Protein AF-X1RDQ8-F1 (afdb_monomer_lite)

Foldseek 3Di:
DVLVVLVVCVLVVQVVVQVPDPDPPDGRDSPDPDSDSDDPVVVQVVQQVVCVVVVQQDADPPPRHGPDTPCVLVVQQLVQLVVQDPSLLSCVVVVNDDPPCPVVPPQDPVNSVVSCVRRVVSSDPPDPPPCCVVVVVVVVVVVVVVVVVVVVVVVVVVVVVVVVVVVVVVVVVVVD

Secondary structure (DSSP, 8-state):
-HHHHHHHHHHHHHHHHHHT--BTTB---TT--SSS-S-HHHHHHHHHHHHHHTT---B-TTT--BSS-HHHHHHHHHHHHTTTS-HHHHHHHTT---TT-TTT----HHHHHHHHHHHGGGT-SS---S-HHHHHHHHHHHHHHHHHHHHHHHHHHHHHHHHHHHHHHHHHHHT-

InterPro domains:
  IPR011010 DNA breaking-rejoining enzyme, catalytic core [SSF56349] (29-115)
  IPR013762 Integrase-like, catalytic domain superfamily [G3DSA:1.10.443.10] (1-117)

Radius of gyration: 31.06 Å; chains: 1; bounding box: 74×56×89 Å

pLDDT: mean 84.54, std 12.12, range [46.72, 94.81]

Structure (mmCIF, N/CA/C/O backbone):
data_AF-X1RDQ8-F1
#
_entry.id   AF-X1RDQ8-F1
#
loop_
_atom_site.group_PDB
_atom_site.id
_atom_site.type_symbol
_atom_site.label_atom_id
_atom_site.label_alt_id
_atom_site.label_comp_id
_atom_site.label_asym_id
_atom_site.label_entity_id
_atom_site.label_seq_id
_atom_site.pdbx_PDB_ins_code
_atom_site.Cartn_x
_atom_site.Cartn_y
_atom_site.Cartn_z
_atom_site.occupancy
_atom_site.B_iso_or_equiv
_atom_site.auth_seq_id
_atom_site.auth_comp_id
_atom_site.auth_asym_id
_atom_site.auth_atom_id
_atom_site.pdbx_PDB_model_num
ATOM 1 N N . THR A 1 1 ? -12.293 -0.949 -7.978 1.00 72.19 1 THR A N 1
ATOM 2 C CA . THR A 1 1 ? -11.020 -0.949 -7.207 1.00 72.19 1 THR A CA 1
ATOM 3 C C . THR A 1 1 ? -9.985 -0.030 -7.861 1.00 72.19 1 THR A C 1
ATOM 5 O O . THR A 1 1 ? -10.122 0.277 -9.039 1.00 72.19 1 THR A O 1
ATOM 8 N N . TYR A 1 2 ? -8.932 0.423 -7.159 1.00 81.50 2 TYR A N 1
ATOM 9 C CA . TYR A 1 2 ? -7.893 1.296 -7.756 1.00 81.50 2 TYR A CA 1
ATOM 10 C C . TYR A 1 2 ? -7.183 0.674 -8.975 1.00 81.50 2 TYR A C 1
ATOM 12 O O . TYR A 1 2 ? -6.751 1.392 -9.878 1.00 81.50 2 TYR A O 1
ATOM 20 N N . LEU A 1 3 ? -7.090 -0.660 -9.027 1.00 87.75 3 LEU A N 1
ATOM 21 C CA . LEU A 1 3 ? -6.543 -1.380 -10.176 1.00 87.75 3 LEU A CA 1
ATOM 22 C C . LEU A 1 3 ? -7.418 -1.207 -11.425 1.00 87.75 3 LEU A C 1
ATOM 24 O O . LEU A 1 3 ? -6.893 -0.963 -12.506 1.00 87.75 3 LEU A O 1
ATOM 28 N N . GLU A 1 4 ? -8.740 -1.285 -11.288 1.00 91.44 4 GLU A N 1
ATOM 29 C CA . GLU A 1 4 ? -9.667 -1.069 -12.406 1.00 91.44 4 GLU A CA 1
ATOM 30 C C . GLU A 1 4 ? -9.547 0.350 -12.966 1.00 91.44 4 GLU A C 1
ATOM 32 O O . GLU A 1 4 ? -9.490 0.525 -14.183 1.00 91.44 4 GLU A O 1
ATOM 37 N N . GLU A 1 5 ? -9.435 1.361 -12.099 1.00 90.88 5 GLU A N 1
ATOM 38 C CA . GLU A 1 5 ? -9.224 2.748 -12.532 1.00 90.88 5 GLU A CA 1
ATOM 39 C C . GLU A 1 5 ? -7.906 2.913 -13.297 1.00 90.88 5 GLU A C 1
ATOM 41 O O . GLU A 1 5 ? -7.866 3.551 -14.351 1.00 90.88 5 GLU A O 1
ATOM 46 N N . TRP A 1 6 ? -6.833 2.269 -12.829 1.00 93.19 6 TRP A N 1
ATOM 47 C CA . TRP A 1 6 ? -5.572 2.218 -13.564 1.00 93.19 6 TRP A CA 1
ATOM 48 C C . TRP A 1 6 ? -5.735 1.566 -14.943 1.00 93.19 6 TRP A C 1
ATOM 50 O O . TRP A 1 6 ? -5.248 2.101 -15.941 1.00 93.19 6 TRP A O 1
ATOM 60 N N . LEU A 1 7 ? -6.444 0.437 -15.032 1.00 93.88 7 LEU A N 1
ATOM 61 C CA . LEU A 1 7 ? -6.644 -0.276 -16.295 1.00 93.88 7 LEU A CA 1
ATOM 62 C C . LEU A 1 7 ? -7.397 0.568 -17.337 1.00 93.88 7 LEU A C 1
ATOM 64 O O . LEU A 1 7 ? -7.091 0.450 -18.527 1.00 93.88 7 LEU A O 1
ATOM 68 N N . LYS A 1 8 ? -8.295 1.473 -16.916 1.00 94.81 8 LYS A N 1
ATOM 69 C CA . LYS A 1 8 ? -8.966 2.433 -17.816 1.00 94.81 8 LYS A CA 1
ATOM 70 C C . LYS A 1 8 ? -7.975 3.391 -18.484 1.00 94.81 8 LYS A C 1
ATOM 72 O O . LYS A 1 8 ? -8.077 3.642 -19.684 1.00 94.81 8 LYS A O 1
ATOM 77 N N . VAL A 1 9 ? -6.993 3.900 -17.737 1.00 94.31 9 VAL A N 1
ATOM 78 C CA . VAL A 1 9 ? -6.013 4.890 -18.234 1.00 94.31 9 VAL A CA 1
ATOM 79 C C . VAL A 1 9 ? -4.727 4.266 -18.789 1.00 94.31 9 VAL A C 1
ATOM 81 O O . VAL A 1 9 ? -3.962 4.933 -19.490 1.00 94.31 9 VAL A O 1
ATOM 84 N N . ARG A 1 10 ? -4.487 2.973 -18.535 1.00 93.94 10 ARG A N 1
ATOM 85 C CA . ARG A 1 10 ? -3.263 2.247 -18.914 1.00 93.94 10 ARG A CA 1
ATOM 86 C C . ARG A 1 10 ? -2.939 2.334 -20.408 1.00 93.94 10 ARG A C 1
ATOM 88 O O . ARG A 1 10 ? -1.774 2.494 -20.773 1.00 93.94 10 ARG A O 1
ATOM 95 N N . LYS A 1 11 ? -3.948 2.231 -21.282 1.00 92.06 11 LYS A N 1
ATOM 96 C CA . LYS A 1 11 ? -3.754 2.319 -22.743 1.00 92.06 11 LYS A CA 1
ATOM 97 C C . LYS A 1 11 ? -3.217 3.690 -23.157 1.00 92.06 11 LYS A C 1
ATOM 99 O O . LYS A 1 11 ? -2.276 3.772 -23.945 1.00 92.06 11 LYS A O 1
ATOM 104 N N . GLU A 1 12 ? -3.769 4.759 -22.586 1.00 92.75 12 GLU A N 1
ATOM 105 C CA . GLU A 1 12 ? -3.313 6.121 -22.868 1.00 92.75 12 GLU A CA 1
ATOM 106 C C . GLU A 1 12 ? -1.914 6.370 -22.297 1.00 92.75 12 GLU A C 1
ATOM 108 O O . GLU A 1 12 ? -1.060 6.935 -22.982 1.00 92.75 12 GLU A O 1
ATOM 113 N N . TYR A 1 13 ? -1.635 5.864 -21.091 1.00 92.62 13 TYR A N 1
ATOM 114 C CA . TYR A 1 13 ? -0.290 5.889 -20.516 1.00 92.62 13 TYR A CA 1
ATOM 115 C C . TYR A 1 13 ? 0.745 5.271 -21.469 1.00 92.62 13 TYR A C 1
ATOM 117 O O . TYR A 1 13 ? 1.775 5.890 -21.744 1.00 92.62 13 TYR A O 1
ATOM 125 N N . LEU A 1 14 ? 0.462 4.081 -22.016 1.00 92.25 14 LEU A N 1
ATOM 126 C CA . LEU A 1 14 ? 1.332 3.412 -22.986 1.00 92.25 14 LEU A CA 1
ATOM 127 C C . LEU A 1 14 ? 1.510 4.236 -24.260 1.00 92.25 14 LEU A C 1
ATOM 129 O O . LEU A 1 14 ? 2.643 4.432 -24.696 1.00 92.25 14 LEU A O 1
ATOM 133 N N . ARG A 1 15 ? 0.426 4.787 -24.819 1.00 91.50 15 ARG A N 1
ATOM 134 C CA . ARG A 1 15 ? 0.483 5.647 -26.011 1.00 91.50 15 ARG A CA 1
ATOM 135 C C . ARG A 1 15 ? 1.436 6.827 -25.811 1.00 91.50 15 ARG A C 1
ATOM 137 O O . ARG A 1 15 ? 2.270 7.108 -26.672 1.00 91.50 15 ARG A O 1
ATOM 144 N N . VAL A 1 16 ? 1.337 7.505 -24.668 1.00 90.94 16 VAL A N 1
ATOM 145 C CA . VAL A 1 16 ? 2.216 8.629 -24.315 1.00 90.94 16 VAL A CA 1
ATOM 146 C C . VAL A 1 16 ? 3.649 8.155 -24.070 1.00 90.94 16 VAL A C 1
ATOM 148 O O . VAL A 1 16 ? 4.594 8.808 -24.511 1.00 90.94 16 VAL A O 1
ATOM 151 N N . ALA A 1 17 ? 3.832 7.018 -23.397 1.00 89.44 17 ALA A N 1
ATOM 152 C CA . ALA A 1 17 ? 5.150 6.465 -23.108 1.00 89.44 17 ALA A CA 1
ATOM 153 C C . ALA A 1 17 ? 5.914 6.075 -24.383 1.00 89.44 17 ALA A C 1
ATOM 155 O O . ALA A 1 17 ? 7.104 6.372 -24.479 1.00 89.44 17 ALA A O 1
ATOM 156 N N . VAL A 1 18 ? 5.240 5.464 -25.363 1.00 89.88 18 VAL A N 1
ATOM 157 C CA . VAL A 1 18 ? 5.819 5.129 -26.675 1.00 89.88 18 VAL A CA 1
ATOM 158 C C . VAL A 1 18 ? 6.256 6.400 -27.399 1.00 89.88 18 VAL A C 1
ATOM 160 O O . VAL A 1 18 ? 7.416 6.507 -27.777 1.00 89.88 18 VAL A O 1
ATOM 163 N N . LYS A 1 19 ? 5.377 7.409 -27.489 1.00 88.69 19 LYS A N 1
ATOM 164 C CA . LYS A 1 19 ? 5.686 8.695 -28.145 1.00 88.69 19 LYS A CA 1
ATOM 165 C C . LYS A 1 19 ? 6.867 9.447 -27.527 1.00 88.69 19 LYS A C 1
ATOM 167 O O . LYS A 1 19 ? 7.522 10.213 -28.218 1.00 88.69 19 LYS A O 1
ATOM 172 N N . ARG A 1 20 ? 7.100 9.289 -26.222 1.00 86.19 20 ARG A N 1
ATOM 173 C CA . ARG A 1 20 ? 8.204 9.947 -25.499 1.00 86.19 20 ARG A CA 1
ATOM 174 C C . ARG A 1 20 ? 9.521 9.174 -25.565 1.00 86.19 20 ARG A C 1
ATOM 176 O O . ARG A 1 20 ? 10.534 9.675 -25.083 1.00 86.19 20 ARG A O 1
ATOM 183 N N . THR A 1 21 ? 9.505 7.943 -26.070 1.00 82.88 21 THR A N 1
ATOM 184 C CA . THR A 1 21 ? 10.700 7.104 -26.128 1.00 82.88 21 THR A CA 1
ATOM 185 C C . THR A 1 21 ? 11.461 7.417 -27.411 1.00 82.88 21 THR A C 1
ATOM 187 O O . THR A 1 21 ? 11.038 7.016 -28.487 1.00 82.88 21 THR A O 1
ATOM 190 N N . ASN A 1 22 ? 12.591 8.114 -27.280 1.00 77.88 22 ASN A N 1
ATOM 191 C CA . ASN A 1 22 ? 13.426 8.548 -28.408 1.00 77.88 22 ASN A CA 1
ATOM 192 C C . ASN A 1 22 ? 14.775 7.806 -28.463 1.00 77.88 22 ASN A C 1
ATOM 194 O O . ASN A 1 22 ? 15.744 8.322 -29.010 1.00 77.88 22 ASN A O 1
ATOM 198 N N . PHE A 1 23 ? 14.873 6.632 -27.834 1.00 79.19 23 PHE A N 1
ATOM 199 C CA . PHE A 1 23 ? 16.119 5.872 -27.763 1.00 79.19 23 PHE A CA 1
ATOM 200 C C . PHE A 1 23 ? 16.212 4.890 -28.931 1.00 79.19 23 PHE A C 1
ATOM 202 O O . PHE A 1 23 ? 15.353 4.028 -29.089 1.00 79.19 23 PHE A O 1
ATOM 209 N N . GLU A 1 24 ? 17.287 4.991 -29.711 1.00 72.81 24 GLU A N 1
ATOM 210 C CA . GLU A 1 24 ? 17.516 4.200 -30.929 1.00 72.81 24 GLU A CA 1
ATOM 211 C C . GLU A 1 24 ? 17.520 2.680 -30.683 1.00 72.81 24 GLU A C 1
ATOM 213 O O . GLU A 1 24 ? 17.010 1.912 -31.493 1.00 72.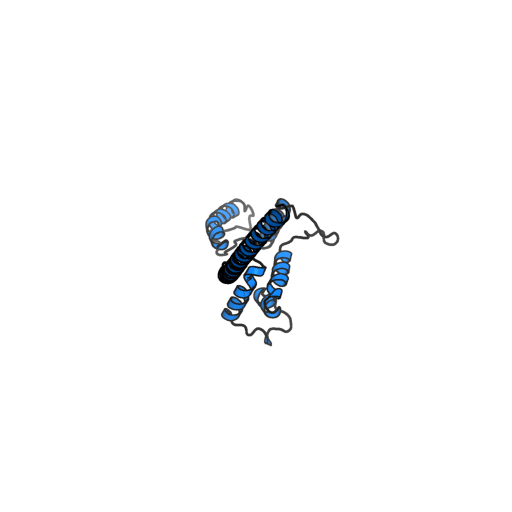81 24 GLU A O 1
ATOM 218 N N . HIS A 1 25 ? 18.021 2.240 -29.525 1.00 76.44 25 HIS A N 1
ATOM 219 C CA . HIS A 1 25 ? 18.125 0.819 -29.159 1.00 76.44 25 HIS A CA 1
ATOM 220 C C . HIS A 1 25 ? 17.097 0.369 -28.114 1.00 76.44 25 HIS A C 1
ATOM 222 O O . HIS A 1 25 ? 17.198 -0.733 -27.576 1.00 76.44 25 HIS A O 1
ATOM 228 N N . TYR A 1 26 ? 16.118 1.215 -27.784 1.00 76.19 26 TYR A N 1
ATOM 229 C CA . TYR A 1 26 ? 15.086 0.880 -26.810 1.00 76.19 26 TYR A CA 1
ATOM 230 C C . TYR A 1 26 ? 13.738 1.440 -27.246 1.00 76.19 26 TYR A C 1
ATOM 232 O O . TYR A 1 26 ? 13.456 2.626 -27.091 1.00 76.19 26 TYR A O 1
ATOM 240 N N . THR A 1 27 ? 12.879 0.560 -27.747 1.00 77.81 27 THR A N 1
ATOM 241 C CA . THR A 1 27 ? 11.522 0.894 -28.169 1.00 77.81 27 THR A CA 1
ATOM 242 C C . THR A 1 27 ? 10.512 0.343 -27.174 1.00 77.81 27 THR A C 1
ATOM 244 O O . THR A 1 27 ? 10.429 -0.856 -26.909 1.00 77.81 27 THR A O 1
ATOM 247 N N . LYS A 1 28 ? 9.704 1.238 -26.602 1.00 84.12 28 LYS A N 1
ATOM 248 C CA . LYS A 1 28 ? 8.498 0.819 -25.885 1.00 84.12 28 LYS A CA 1
ATOM 249 C C . LYS A 1 28 ? 7.439 0.423 -26.906 1.00 84.12 28 LYS A C 1
ATOM 251 O O . LYS A 1 28 ? 7.286 1.090 -27.927 1.00 84.12 28 LYS A O 1
ATOM 256 N N . THR A 1 29 ? 6.678 -0.620 -26.604 1.00 84.88 29 THR A N 1
ATOM 257 C CA . THR A 1 29 ? 5.566 -1.080 -27.438 1.00 84.88 29 THR A CA 1
ATOM 258 C C . THR A 1 29 ? 4.229 -0.706 -26.808 1.00 84.88 29 THR A C 1
ATOM 260 O O . THR A 1 29 ? 4.071 -0.711 -25.585 1.00 84.88 29 THR A O 1
ATOM 263 N N . ALA A 1 30 ? 3.247 -0.373 -27.651 1.00 84.38 30 ALA A N 1
ATOM 264 C CA . ALA A 1 30 ? 1.876 -0.130 -27.201 1.00 84.38 30 ALA A CA 1
ATOM 265 C C . ALA A 1 30 ? 1.178 -1.427 -26.749 1.00 84.38 30 ALA A C 1
ATOM 267 O O . ALA A 1 30 ? 0.244 -1.372 -25.954 1.00 84.38 30 ALA A O 1
ATOM 268 N N . ASP A 1 31 ? 1.671 -2.576 -27.215 1.00 86.50 31 ASP A N 1
ATOM 269 C CA . ASP A 1 31 ? 1.175 -3.918 -26.898 1.00 86.50 31 ASP A CA 1
ATOM 270 C C . ASP A 1 31 ? 1.963 -4.590 -25.757 1.00 86.50 31 ASP A C 1
ATOM 272 O O . ASP A 1 31 ? 2.225 -5.787 -25.737 1.00 86.50 31 ASP A O 1
ATOM 276 N N . ASN A 1 32 ? 2.437 -3.795 -24.799 1.00 88.62 32 ASN A N 1
ATOM 277 C CA . ASN A 1 32 ? 3.121 -4.340 -23.634 1.00 88.62 32 ASN A CA 1
ATOM 278 C C . ASN A 1 32 ? 2.126 -5.179 -22.793 1.00 88.62 32 ASN A C 1
ATOM 280 O O . ASN A 1 32 ? 1.058 -4.652 -22.470 1.00 88.62 32 ASN A O 1
ATOM 284 N N . PRO A 1 33 ? 2.443 -6.425 -22.384 1.00 91.12 33 PRO A N 1
ATOM 285 C CA . PRO A 1 33 ? 1.505 -7.282 -21.647 1.00 91.12 33 PRO A CA 1
ATOM 286 C C . PRO A 1 33 ? 1.462 -7.018 -20.129 1.00 91.12 33 PRO A C 1
ATOM 288 O O . PRO A 1 33 ? 0.562 -7.499 -19.447 1.00 91.12 33 PRO A O 1
ATOM 291 N N . TYR A 1 34 ? 2.403 -6.255 -19.561 1.00 91.50 34 TYR A N 1
ATOM 292 C CA . TYR A 1 34 ? 2.509 -6.071 -18.108 1.00 91.50 34 TYR A CA 1
ATOM 293 C C . TYR A 1 34 ? 1.450 -5.114 -17.554 1.00 91.50 34 TYR A C 1
ATOM 295 O O . TYR A 1 34 ? 1.254 -4.023 -18.088 1.00 91.50 34 TYR A O 1
ATOM 303 N N . ILE A 1 35 ? 0.828 -5.451 -16.418 1.00 92.88 35 ILE A N 1
ATOM 304 C CA . ILE A 1 35 ? -0.173 -4.595 -15.746 1.00 92.88 35 ILE A CA 1
ATOM 305 C C . ILE A 1 35 ? 0.363 -3.170 -15.543 1.00 92.88 35 ILE A C 1
ATOM 307 O O . ILE A 1 35 ? -0.308 -2.199 -15.893 1.00 92.88 35 ILE A O 1
ATOM 311 N N . PHE A 1 36 ? 1.605 -3.055 -15.074 1.00 93.19 36 PHE A N 1
ATOM 312 C CA . PHE A 1 36 ? 2.339 -1.802 -14.935 1.00 93.19 36 PHE A CA 1
ATOM 313 C C . PHE A 1 36 ? 3.499 -1.776 -15.941 1.00 93.19 36 PHE A C 1
ATOM 315 O O . PHE A 1 36 ? 4.541 -2.380 -15.688 1.00 93.19 36 PHE A O 1
ATOM 322 N N . PRO A 1 37 ? 3.354 -1.107 -17.098 1.00 91.94 37 PRO A N 1
ATOM 323 C CA . PRO A 1 37 ? 4.337 -1.154 -18.172 1.00 91.94 37 PRO A CA 1
ATOM 324 C C . PRO A 1 37 ? 5.444 -0.107 -17.963 1.00 91.94 37 PRO A C 1
ATOM 326 O O . PRO A 1 37 ? 5.718 0.739 -18.818 1.00 91.94 37 PRO A O 1
ATOM 329 N N . PHE A 1 38 ? 6.068 -0.138 -16.787 1.00 90.88 38 PHE A N 1
ATOM 330 C CA . PHE A 1 38 ? 7.184 0.723 -16.423 1.00 90.88 38 PHE A CA 1
ATOM 331 C C . PHE A 1 38 ? 8.194 -0.012 -15.546 1.00 90.88 38 PHE A C 1
ATOM 333 O O . PHE A 1 38 ? 7.880 -0.985 -14.868 1.00 90.88 38 PHE A O 1
ATOM 340 N N . THR A 1 39 ? 9.436 0.462 -15.569 1.00 90.00 39 THR A N 1
ATOM 341 C CA . THR A 1 39 ? 10.522 -0.132 -14.786 1.00 90.00 39 THR A CA 1
ATOM 342 C C . THR A 1 39 ? 10.467 0.314 -13.328 1.00 90.00 39 THR A C 1
ATOM 344 O O . THR A 1 39 ? 9.897 1.358 -13.002 1.00 90.00 39 THR A O 1
ATOM 347 N N . TYR A 1 40 ? 11.158 -0.417 -12.453 1.00 90.12 40 TYR A N 1
ATOM 348 C CA . TYR A 1 40 ? 11.336 -0.024 -11.053 1.00 90.12 40 TYR A CA 1
ATOM 349 C C . TYR A 1 40 ? 11.922 1.392 -10.901 1.00 90.12 40 TYR A C 1
ATOM 351 O O . TYR A 1 40 ? 11.447 2.181 -10.090 1.00 90.12 40 TYR A O 1
ATOM 359 N N . ALA A 1 41 ? 12.895 1.761 -11.741 1.00 90.75 41 ALA A N 1
ATOM 360 C CA . ALA A 1 41 ? 13.458 3.113 -11.756 1.00 90.75 41 ALA A CA 1
ATOM 361 C C . ALA A 1 41 ? 12.397 4.184 -12.068 1.00 90.75 41 ALA A C 1
ATOM 363 O O . ALA A 1 41 ? 12.374 5.242 -11.443 1.00 90.75 41 ALA A O 1
ATOM 364 N N . THR A 1 42 ? 11.477 3.895 -12.992 1.00 91.31 42 THR A N 1
ATOM 365 C CA . THR A 1 42 ? 10.363 4.800 -13.308 1.00 91.31 42 THR A CA 1
ATOM 366 C C . THR A 1 42 ? 9.404 4.919 -12.124 1.00 91.31 42 THR A C 1
ATOM 368 O O . THR A 1 42 ? 9.021 6.031 -11.766 1.00 91.31 42 THR A O 1
ATOM 371 N N . ALA A 1 43 ? 9.074 3.800 -11.472 1.00 92.56 43 ALA A N 1
ATOM 372 C CA . ALA A 1 43 ? 8.244 3.790 -10.268 1.00 92.56 43 ALA A CA 1
ATOM 373 C C . ALA A 1 43 ? 8.865 4.627 -9.135 1.00 92.56 43 ALA A C 1
ATOM 375 O O . ALA A 1 43 ? 8.169 5.408 -8.491 1.00 92.56 43 ALA A O 1
ATOM 376 N N . LEU A 1 44 ? 10.186 4.536 -8.938 1.00 90.94 44 LEU A N 1
ATOM 377 C CA . LEU A 1 44 ? 10.921 5.366 -7.979 1.00 90.94 44 LEU A CA 1
ATOM 378 C C . LEU A 1 44 ? 10.835 6.861 -8.304 1.00 90.94 44 LEU A C 1
ATOM 380 O O . LEU A 1 44 ? 10.629 7.671 -7.403 1.00 90.94 44 LEU A O 1
ATOM 384 N N . ILE A 1 45 ? 10.981 7.241 -9.577 1.00 91.44 45 ILE A N 1
ATOM 385 C CA . ILE A 1 45 ? 10.851 8.642 -10.004 1.00 91.44 45 ILE A CA 1
ATOM 386 C C . ILE A 1 45 ? 9.426 9.147 -9.748 1.00 91.44 45 ILE A C 1
ATOM 388 O O . ILE A 1 45 ? 9.257 10.243 -9.211 1.00 91.44 45 ILE A O 1
ATOM 392 N N . MET A 1 46 ? 8.411 8.351 -10.100 1.00 92.31 46 MET A N 1
ATOM 393 C CA . MET A 1 46 ? 7.004 8.675 -9.846 1.00 92.31 46 MET A CA 1
ATOM 394 C C . MET A 1 46 ? 6.738 8.856 -8.349 1.00 92.31 46 MET A C 1
ATOM 396 O O . MET A 1 46 ? 6.132 9.850 -7.955 1.00 92.31 46 MET A O 1
ATOM 400 N N . TRP A 1 47 ? 7.256 7.951 -7.516 1.00 92.06 47 TRP A N 1
ATOM 401 C CA . TRP A 1 47 ? 7.138 8.032 -6.064 1.00 92.06 47 TRP A CA 1
ATOM 402 C C . TRP A 1 47 ? 7.799 9.291 -5.496 1.00 92.06 47 TRP A C 1
ATOM 404 O O . TRP A 1 47 ? 7.160 10.046 -4.773 1.00 92.06 47 TRP A O 1
ATOM 414 N N . ASN A 1 48 ? 9.053 9.566 -5.865 1.00 89.88 48 ASN A N 1
ATOM 415 C CA . ASN A 1 48 ? 9.782 10.746 -5.387 1.00 89.88 48 ASN A CA 1
ATOM 416 C C . ASN A 1 48 ? 9.117 12.059 -5.821 1.00 89.88 48 ASN A C 1
ATOM 418 O O . ASN A 1 48 ? 9.195 13.070 -5.123 1.00 89.88 48 ASN A O 1
ATOM 422 N N . ARG A 1 49 ? 8.477 12.067 -6.995 1.00 92.38 49 ARG A N 1
ATOM 423 C CA . ARG A 1 49 ? 7.674 13.203 -7.441 1.00 92.38 49 ARG A CA 1
ATOM 424 C C . ARG A 1 49 ? 6.446 13.385 -6.550 1.00 92.38 49 ARG A C 1
ATOM 426 O O . ARG A 1 49 ? 6.212 14.507 -6.115 1.00 92.38 49 ARG A O 1
ATOM 433 N N . LEU A 1 50 ? 5.717 12.307 -6.266 1.00 91.69 50 LEU A N 1
ATOM 434 C CA . LEU A 1 50 ? 4.538 12.329 -5.401 1.00 91.69 50 LEU A CA 1
ATOM 435 C C . LEU A 1 50 ? 4.888 12.805 -3.989 1.00 91.69 50 LEU A C 1
ATOM 437 O O . LEU A 1 50 ? 4.230 13.700 -3.474 1.00 91.69 50 LEU A O 1
ATOM 441 N N . THR A 1 51 ? 5.949 12.270 -3.379 1.00 90.94 51 THR A N 1
ATOM 442 C CA . THR A 1 51 ? 6.364 12.691 -2.033 1.00 90.94 51 THR A CA 1
ATOM 443 C C . THR A 1 51 ? 6.780 14.153 -2.003 1.00 90.94 51 THR A C 1
ATOM 445 O O . THR A 1 51 ? 6.437 14.857 -1.061 1.00 90.94 51 THR A O 1
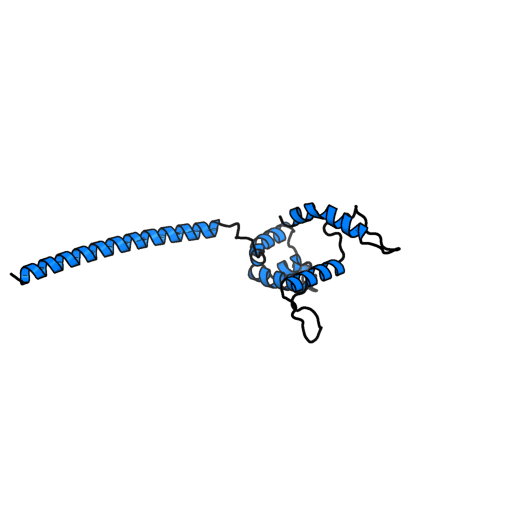ATOM 448 N N . ARG A 1 52 ? 7.451 14.644 -3.052 1.00 90.81 52 ARG A N 1
ATOM 449 C CA . ARG A 1 52 ? 7.787 16.065 -3.183 1.00 90.81 52 ARG A CA 1
ATOM 450 C C . ARG A 1 52 ? 6.550 16.951 -3.309 1.00 90.81 52 ARG A C 1
ATOM 452 O O . ARG A 1 52 ? 6.483 17.966 -2.629 1.00 90.81 52 ARG A O 1
ATOM 459 N N . GLU A 1 53 ? 5.600 16.588 -4.168 1.00 92.94 53 GLU A N 1
ATOM 460 C CA . GLU A 1 53 ? 4.347 17.339 -4.351 1.00 92.94 53 GLU A CA 1
ATOM 461 C C . GLU A 1 53 ? 3.481 17.323 -3.080 1.00 92.94 53 GLU A C 1
ATOM 463 O O . GLU A 1 53 ? 2.824 18.311 -2.775 1.00 92.94 53 GLU A O 1
ATOM 468 N N . ALA A 1 54 ? 3.555 16.249 -2.293 1.00 90.88 54 ALA A N 1
ATOM 469 C CA . ALA A 1 54 ? 2.903 16.128 -0.991 1.00 90.88 54 ALA A CA 1
ATOM 470 C C . ALA A 1 54 ? 3.688 16.770 0.178 1.00 90.88 54 ALA A C 1
ATOM 472 O O . ALA A 1 54 ? 3.259 16.661 1.322 1.00 90.88 54 ALA A O 1
ATOM 473 N N . GLY A 1 55 ? 4.840 17.409 -0.071 1.00 92.56 55 GLY A N 1
ATOM 474 C CA . GLY A 1 55 ? 5.641 18.088 0.961 1.00 92.56 55 GLY A CA 1
ATOM 475 C C . GLY A 1 55 ? 6.579 17.192 1.789 1.00 92.56 55 GLY A C 1
ATOM 476 O O . GLY A 1 55 ? 7.289 17.684 2.661 1.00 92.56 55 GLY A O 1
ATOM 477 N N . PHE A 1 56 ? 6.668 15.892 1.502 1.00 89.94 56 PHE A N 1
ATOM 478 C CA . PHE A 1 56 ? 7.550 14.934 2.184 1.00 89.94 56 PHE A CA 1
ATOM 479 C C . PHE A 1 56 ? 8.958 14.894 1.567 1.00 89.94 56 PHE A C 1
ATOM 481 O O . PHE A 1 56 ? 9.413 13.865 1.060 1.00 89.94 56 PHE A O 1
ATOM 488 N N . THR A 1 57 ? 9.666 16.025 1.593 1.00 89.62 57 THR A N 1
ATOM 489 C CA . THR A 1 57 ? 10.990 16.178 0.958 1.00 89.62 57 THR A CA 1
ATOM 490 C C . THR A 1 57 ? 12.180 15.938 1.883 1.00 89.62 57 THR A C 1
ATOM 492 O O . THR A 1 57 ? 13.322 16.069 1.440 1.00 89.62 57 THR A O 1
ATOM 495 N N . GLU A 1 58 ? 11.944 15.595 3.148 1.00 91.19 58 GLU A N 1
ATOM 496 C CA . GLU A 1 58 ? 13.014 15.330 4.111 1.00 91.19 58 GLU A CA 1
ATOM 497 C C . GLU A 1 58 ? 13.929 14.195 3.648 1.00 91.19 58 GLU A C 1
ATOM 499 O O . GLU A 1 58 ? 13.468 13.158 3.157 1.00 91.19 58 GLU A O 1
ATOM 504 N N . LYS A 1 59 ? 15.236 14.371 3.851 1.00 89.19 59 LYS A N 1
ATOM 505 C CA . LYS A 1 59 ? 16.260 13.384 3.503 1.00 89.19 59 LYS A CA 1
ATOM 506 C C . LYS A 1 59 ? 17.037 12.930 4.732 1.00 89.19 59 LYS A C 1
ATOM 508 O O . LYS A 1 59 ? 17.155 13.662 5.708 1.00 89.19 59 LYS A O 1
ATOM 513 N N . GLU A 1 60 ? 17.545 11.705 4.681 1.00 87.88 60 GLU A N 1
ATOM 514 C CA . GLU A 1 60 ? 18.507 11.189 5.655 1.00 87.88 60 GLU A CA 1
ATOM 515 C C . GLU A 1 60 ? 19.888 11.795 5.370 1.00 87.88 60 GLU A C 1
ATOM 517 O O . GLU A 1 60 ? 20.391 11.683 4.253 1.00 87.88 60 GLU A O 1
ATOM 522 N N . GLU A 1 61 ? 20.519 12.390 6.380 1.00 87.62 61 GLU A N 1
ATOM 523 C CA . GLU A 1 61 ? 21.806 13.093 6.252 1.00 87.62 61 GLU A CA 1
ATOM 524 C C . GLU A 1 61 ? 22.937 12.184 5.754 1.00 87.62 61 GLU A C 1
ATOM 526 O O . GLU A 1 61 ? 23.754 12.587 4.930 1.00 87.62 61 GLU A O 1
ATOM 531 N N . ARG A 1 62 ? 22.950 10.922 6.198 1.00 88.56 62 ARG A N 1
ATOM 532 C CA . ARG A 1 62 ? 24.016 9.965 5.877 1.00 88.56 62 ARG A CA 1
ATOM 533 C C . ARG A 1 62 ? 23.957 9.434 4.445 1.00 88.56 62 ARG A C 1
ATOM 535 O O . ARG A 1 62 ? 24.995 9.195 3.838 1.00 88.56 62 ARG A O 1
ATOM 542 N N . THR A 1 63 ? 22.759 9.182 3.916 1.00 85.00 63 THR A N 1
ATOM 543 C CA . THR A 1 63 ? 22.581 8.529 2.603 1.00 85.00 63 THR A CA 1
ATOM 544 C C . THR A 1 63 ? 22.054 9.477 1.528 1.00 85.00 63 THR A C 1
ATOM 546 O O . THR A 1 63 ? 22.003 9.100 0.356 1.00 85.00 63 THR A O 1
ATOM 549 N N . ASN A 1 64 ? 21.645 10.691 1.915 1.00 84.50 64 ASN A N 1
ATOM 550 C CA . ASN A 1 64 ? 20.988 11.692 1.073 1.00 84.50 64 ASN A CA 1
ATOM 551 C C . ASN A 1 64 ? 19.735 11.157 0.341 1.00 84.50 64 ASN A C 1
ATOM 553 O O . ASN A 1 64 ? 19.344 11.649 -0.723 1.00 84.50 64 ASN A O 1
ATOM 557 N N . ARG A 1 65 ? 19.092 10.121 0.896 1.00 81.62 65 ARG A N 1
ATOM 558 C CA . ARG A 1 65 ? 17.849 9.528 0.380 1.00 81.62 65 ARG A CA 1
ATOM 559 C C . ARG A 1 65 ? 16.645 10.153 1.068 1.00 81.62 65 ARG A C 1
ATOM 561 O O . ARG A 1 65 ? 16.731 10.512 2.238 1.00 81.62 65 ARG A O 1
ATOM 568 N N . TYR A 1 66 ? 15.512 10.242 0.371 1.00 86.62 66 TYR A N 1
ATOM 569 C CA . TYR A 1 66 ? 14.261 10.675 0.996 1.00 86.62 66 TYR A CA 1
ATOM 570 C C . TYR A 1 66 ? 13.888 9.751 2.155 1.00 86.62 66 TYR A C 1
ATOM 572 O O . TYR A 1 66 ? 13.906 8.524 2.011 1.00 86.62 66 TYR A O 1
ATOM 580 N N . LYS A 1 67 ? 13.500 10.343 3.290 1.00 88.81 67 LYS A N 1
ATOM 581 C CA . LYS A 1 67 ? 12.956 9.591 4.423 1.00 88.81 67 LYS A CA 1
ATOM 582 C C . LYS A 1 67 ? 11.735 8.796 3.970 1.00 88.81 67 LYS A C 1
ATOM 584 O O . LYS A 1 67 ? 11.680 7.597 4.215 1.00 88.81 67 LYS A O 1
ATOM 589 N N . MET A 1 68 ? 10.835 9.426 3.210 1.00 88.75 68 MET A N 1
ATOM 590 C CA . MET A 1 68 ? 9.714 8.766 2.541 1.00 88.75 68 MET A CA 1
ATOM 591 C C . MET A 1 68 ? 10.126 8.282 1.141 1.00 88.75 68 MET A C 1
ATOM 593 O O . MET A 1 68 ? 10.211 9.061 0.195 1.00 88.75 68 MET A O 1
ATOM 597 N N . HIS A 1 69 ? 10.376 6.984 0.990 1.00 87.56 69 HIS A N 1
ATOM 598 C CA . HIS A 1 69 ? 10.775 6.338 -0.270 1.00 87.56 69 HIS A CA 1
ATOM 599 C C . HIS A 1 69 ? 10.003 5.029 -0.446 1.00 87.56 69 HIS A C 1
ATOM 601 O O . HIS A 1 69 ? 9.451 4.518 0.513 1.00 87.56 69 HIS A O 1
ATOM 607 N N . ILE A 1 70 ? 9.990 4.424 -1.633 1.00 89.00 70 ILE A N 1
ATOM 608 C CA . ILE A 1 70 ? 9.089 3.288 -1.910 1.00 89.00 70 ILE A CA 1
ATOM 609 C C . ILE A 1 70 ? 9.225 2.099 -0.929 1.00 89.00 70 ILE A C 1
ATOM 611 O O . ILE A 1 70 ? 8.260 1.385 -0.687 1.00 89.00 70 ILE A O 1
ATOM 615 N N . HIS A 1 71 ? 10.397 1.883 -0.312 1.00 89.00 71 HIS A N 1
ATOM 616 C CA . HIS A 1 71 ? 10.564 0.834 0.707 1.00 89.00 71 HIS A CA 1
ATOM 617 C C . HIS A 1 71 ? 9.919 1.176 2.059 1.00 89.00 71 HIS A C 1
ATOM 619 O O . HIS A 1 71 ? 9.670 0.260 2.840 1.00 89.00 71 HIS A O 1
ATOM 625 N N . THR A 1 72 ? 9.620 2.442 2.367 1.00 90.31 72 THR A N 1
ATOM 626 C CA . THR A 1 72 ? 8.860 2.776 3.582 1.00 90.31 72 THR A CA 1
ATOM 627 C C . THR A 1 72 ? 7.447 2.227 3.525 1.00 90.31 72 THR A C 1
ATOM 629 O O . THR A 1 72 ? 6.963 1.797 4.562 1.00 90.31 72 THR A O 1
ATOM 632 N N . LEU A 1 73 ? 6.834 2.125 2.339 1.00 90.12 73 LEU A N 1
ATOM 633 C CA . LEU A 1 73 ? 5.557 1.426 2.166 1.00 90.12 73 LEU A CA 1
ATOM 634 C C . LEU A 1 73 ? 5.657 -0.038 2.588 1.00 90.12 73 LEU A C 1
ATOM 636 O O . LEU A 1 73 ? 4.810 -0.539 3.314 1.00 90.12 73 LEU A O 1
ATOM 640 N N . ARG A 1 74 ? 6.733 -0.716 2.178 1.00 91.31 74 ARG A N 1
ATOM 641 C CA . ARG A 1 74 ? 6.986 -2.112 2.544 1.00 91.31 74 ARG A CA 1
ATOM 642 C C . ARG A 1 74 ? 7.220 -2.266 4.052 1.00 91.31 74 ARG A C 1
ATOM 644 O O . ARG A 1 74 ? 6.718 -3.212 4.649 1.00 91.31 74 ARG A O 1
ATOM 651 N N . LYS A 1 75 ? 7.938 -1.325 4.680 1.00 92.75 75 LYS A N 1
ATOM 652 C CA . LYS A 1 75 ? 8.102 -1.280 6.146 1.00 92.75 75 LYS A CA 1
ATOM 653 C C . LYS A 1 75 ? 6.773 -1.024 6.855 1.00 92.75 75 LYS A C 1
ATOM 655 O O . LYS A 1 75 ? 6.480 -1.707 7.824 1.00 92.75 75 LYS A O 1
ATOM 660 N N . TYR A 1 76 ? 5.976 -0.080 6.358 1.00 93.12 76 TYR A N 1
ATOM 661 C CA . TYR A 1 76 ? 4.651 0.238 6.883 1.00 93.12 76 TYR A CA 1
ATOM 662 C C . TYR A 1 76 ? 3.728 -0.979 6.813 1.00 93.12 76 TYR A C 1
ATOM 664 O O . TYR A 1 76 ? 3.199 -1.378 7.844 1.00 93.12 76 TYR A O 1
ATOM 672 N N . TYR A 1 77 ? 3.635 -1.626 5.647 1.00 94.31 77 TYR A N 1
ATOM 673 C CA . TYR A 1 77 ? 2.894 -2.874 5.458 1.00 94.31 77 TYR A CA 1
ATOM 674 C C . TYR A 1 77 ? 3.298 -3.919 6.498 1.00 94.31 77 TYR A C 1
ATOM 676 O O . TYR A 1 77 ? 2.456 -4.414 7.240 1.00 94.31 77 TYR A O 1
ATOM 684 N N . ARG A 1 78 ? 4.605 -4.189 6.616 1.00 94.06 78 ARG A N 1
ATOM 685 C CA . ARG A 1 78 ? 5.131 -5.158 7.579 1.00 94.06 78 ARG A CA 1
ATOM 686 C C . ARG A 1 78 ? 4.713 -4.826 9.007 1.00 94.06 78 ARG A C 1
ATOM 688 O O . ARG A 1 78 ? 4.196 -5.686 9.709 1.00 94.06 78 ARG A O 1
ATOM 695 N N . THR A 1 79 ? 4.949 -3.587 9.432 1.00 94.44 79 THR A N 1
ATOM 696 C CA . THR A 1 79 ? 4.681 -3.135 10.799 1.00 94.44 79 THR A CA 1
ATOM 697 C C . THR A 1 79 ? 3.195 -3.176 11.133 1.00 94.44 79 THR A C 1
ATOM 699 O O . THR A 1 79 ? 2.849 -3.594 12.229 1.00 94.44 79 THR A O 1
ATOM 702 N N . ARG A 1 80 ? 2.322 -2.745 10.216 1.00 94.75 80 ARG A N 1
ATOM 703 C CA . ARG A 1 80 ? 0.876 -2.663 10.457 1.00 94.75 80 ARG A CA 1
ATOM 704 C C . ARG A 1 80 ? 0.207 -4.030 10.435 1.00 94.75 80 ARG A C 1
ATOM 706 O O . ARG A 1 80 ? -0.480 -4.360 11.390 1.00 94.75 80 ARG A O 1
ATOM 713 N N . MET A 1 81 ? 0.489 -4.848 9.422 1.00 94.56 81 MET A N 1
ATOM 714 C CA . MET A 1 81 ? -0.105 -6.185 9.308 1.00 94.56 81 MET A CA 1
ATOM 715 C C . MET A 1 81 ? 0.317 -7.095 10.472 1.00 94.56 81 MET A C 1
ATOM 717 O O . MET A 1 81 ? -0.481 -7.887 10.959 1.00 94.56 81 MET A O 1
ATOM 721 N N . SER A 1 82 ? 1.551 -6.941 10.974 1.00 93.44 82 SER A N 1
ATOM 722 C CA . SER A 1 82 ? 2.058 -7.740 12.104 1.00 93.44 82 SER A CA 1
ATOM 723 C C . SER A 1 82 ? 1.358 -7.458 13.441 1.00 93.44 82 SER A C 1
ATOM 725 O O . SER A 1 82 ? 1.660 -8.127 14.426 1.00 93.44 82 SER A O 1
ATOM 727 N N . LEU A 1 83 ? 0.478 -6.452 13.513 1.00 92.38 83 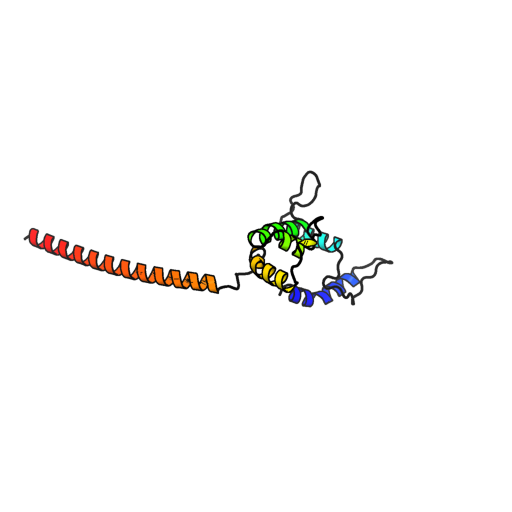LEU A N 1
ATOM 728 C CA . LEU A 1 83 ? -0.336 -6.197 14.704 1.00 92.38 83 LEU A CA 1
ATOM 729 C C . LEU A 1 83 ? -1.444 -7.241 14.879 1.00 92.38 83 LEU A C 1
ATOM 731 O O . LEU A 1 83 ? -1.890 -7.458 16.000 1.00 92.38 83 LEU A O 1
ATOM 735 N N . GLU A 1 84 ? -1.866 -7.884 13.789 1.00 92.69 84 GLU A N 1
ATOM 736 C CA . GLU A 1 84 ? -3.041 -8.763 13.781 1.00 92.69 84 GLU A CA 1
ATOM 737 C C . GLU A 1 84 ? -2.769 -10.147 13.211 1.00 92.69 84 GLU A C 1
ATOM 739 O O . GLU A 1 84 ? -3.448 -11.105 13.579 1.00 92.69 84 GLU A O 1
ATOM 744 N N . ILE A 1 85 ? -1.763 -10.279 12.342 1.00 93.12 85 ILE A N 1
ATOM 745 C CA . ILE A 1 85 ? -1.355 -11.573 11.803 1.00 93.12 85 ILE A CA 1
ATOM 746 C C . ILE A 1 85 ? 0.108 -11.891 12.119 1.00 93.12 85 ILE A C 1
ATOM 748 O O . ILE A 1 85 ? 0.927 -10.980 12.275 1.00 93.12 85 ILE A O 1
ATOM 752 N N . PRO A 1 86 ? 0.466 -13.185 12.206 1.00 91.44 86 PRO A N 1
ATOM 753 C CA . PRO A 1 86 ? 1.826 -13.603 12.516 1.00 91.44 86 PRO A CA 1
ATOM 754 C C . PRO A 1 86 ? 2.873 -13.018 11.558 1.00 91.44 86 PRO A C 1
ATOM 756 O O . PRO A 1 86 ? 2.668 -12.945 10.345 1.00 91.44 86 PRO A O 1
ATOM 759 N N . VAL A 1 87 ? 4.031 -12.626 12.096 1.00 89.94 87 VAL A N 1
ATOM 760 C CA . VAL A 1 87 ? 5.107 -11.990 11.314 1.00 89.94 87 VAL A CA 1
ATOM 761 C C . VAL A 1 87 ? 5.569 -12.890 10.167 1.00 89.94 87 VAL A C 1
ATOM 763 O O . VAL A 1 87 ? 5.807 -12.401 9.072 1.00 89.94 87 VAL A O 1
ATOM 766 N N . ASP A 1 88 ? 5.661 -14.202 10.367 1.00 86.94 88 ASP A N 1
ATOM 767 C CA . ASP A 1 88 ? 6.017 -15.170 9.323 1.00 86.94 88 ASP A CA 1
ATOM 768 C C . ASP A 1 88 ? 5.033 -15.162 8.141 1.00 86.94 88 ASP A C 1
ATOM 770 O O . ASP A 1 88 ? 5.469 -15.255 6.991 1.00 86.94 88 ASP A O 1
ATOM 774 N N . VAL A 1 89 ? 3.736 -14.978 8.407 1.00 89.50 89 VAL A N 1
ATOM 775 C CA . VAL A 1 89 ? 2.698 -14.809 7.377 1.00 89.50 89 VAL A CA 1
ATOM 776 C C . VAL A 1 89 ? 2.908 -13.492 6.637 1.00 89.50 89 VAL A C 1
ATOM 778 O O . VAL A 1 89 ? 2.892 -13.465 5.409 1.00 89.50 89 VAL A O 1
ATOM 781 N N . VAL A 1 90 ? 3.171 -12.400 7.358 1.00 92.06 90 VAL A N 1
ATOM 782 C CA . VAL A 1 90 ? 3.449 -11.085 6.758 1.00 92.06 90 VAL A CA 1
ATOM 783 C C . VAL A 1 90 ? 4.685 -11.139 5.856 1.00 92.06 90 VAL A C 1
ATOM 785 O O . VAL A 1 90 ? 4.653 -10.652 4.728 1.00 92.06 90 VAL A O 1
ATOM 788 N N . GLU A 1 91 ? 5.764 -11.774 6.312 1.00 89.06 91 GLU A N 1
ATOM 789 C CA . GLU A 1 91 ? 6.995 -11.983 5.540 1.00 89.06 91 GLU A CA 1
ATOM 790 C C . GLU A 1 91 ? 6.736 -12.843 4.290 1.00 89.06 91 GLU A C 1
ATOM 792 O O . GLU A 1 91 ? 7.273 -12.548 3.217 1.00 89.06 91 GLU A O 1
ATOM 797 N N . ALA A 1 92 ? 5.878 -13.866 4.399 1.00 87.62 92 ALA A N 1
ATOM 798 C CA . ALA A 1 92 ? 5.453 -14.690 3.269 1.00 87.62 92 ALA A CA 1
ATOM 799 C C . ALA A 1 92 ? 4.628 -13.887 2.248 1.00 87.62 92 ALA A C 1
ATOM 801 O O . ALA A 1 92 ? 4.945 -13.929 1.061 1.00 87.62 92 ALA A O 1
ATOM 802 N N . LEU A 1 93 ? 3.651 -13.087 2.695 1.00 90.00 93 LEU A N 1
ATOM 803 C CA . LEU A 1 93 ? 2.861 -12.183 1.842 1.00 90.00 93 LEU A CA 1
ATOM 804 C C . LEU A 1 93 ? 3.741 -11.148 1.129 1.00 90.00 93 LEU A C 1
ATOM 806 O O . LEU A 1 93 ? 3.478 -10.750 -0.003 1.00 90.00 93 LEU A O 1
ATOM 810 N N . MET A 1 94 ? 4.819 -10.718 1.780 1.00 90.06 94 MET A N 1
ATOM 811 C CA . MET A 1 94 ? 5.799 -9.810 1.194 1.00 90.06 94 MET A CA 1
ATOM 812 C C . MET A 1 94 ? 6.722 -10.503 0.181 1.00 90.06 94 MET A C 1
ATOM 814 O O . MET A 1 94 ? 7.433 -9.807 -0.551 1.00 90.06 94 MET A O 1
ATOM 818 N N . GLY A 1 95 ? 6.752 -11.835 0.137 1.00 85.31 95 GLY A N 1
ATOM 819 C CA . GLY A 1 95 ? 7.697 -12.605 -0.670 1.00 85.31 95 GLY A CA 1
ATOM 820 C C . GLY A 1 95 ? 9.132 -12.537 -0.143 1.00 85.31 95 GLY A C 1
ATOM 821 O O . GLY A 1 95 ? 10.077 -12.686 -0.912 1.00 85.31 95 GLY A O 1
ATOM 822 N N . HIS A 1 96 ? 9.333 -12.253 1.148 1.00 85.25 96 HIS A N 1
ATOM 823 C CA . HIS A 1 96 ? 10.659 -12.367 1.748 1.00 85.25 96 HIS A CA 1
ATOM 824 C C . HIS A 1 96 ? 10.986 -13.841 1.960 1.00 85.25 96 HIS A C 1
ATOM 826 O O . HIS A 1 96 ? 10.283 -14.525 2.694 1.00 85.25 96 HIS A O 1
ATOM 832 N N . GLU A 1 97 ? 12.066 -14.343 1.373 1.00 65.31 97 GLU A N 1
ATOM 833 C CA . GLU A 1 97 ? 12.627 -15.659 1.693 1.00 65.31 97 GLU A CA 1
ATOM 834 C C . GLU A 1 97 ? 13.646 -15.505 2.828 1.00 65.31 97 GLU A C 1
ATOM 836 O O . GLU A 1 97 ? 14.800 -15.144 2.621 1.00 65.31 97 GLU A O 1
ATOM 841 N N . GLY A 1 98 ? 13.202 -15.704 4.069 1.00 58.06 98 GLY A N 1
ATOM 842 C CA . GLY A 1 98 ? 14.103 -15.770 5.216 1.00 58.06 98 GLY A CA 1
ATOM 843 C C . GLY A 1 98 ? 14.776 -17.142 5.283 1.00 58.06 98 GLY A C 1
ATOM 844 O O . GLY A 1 98 ? 14.119 -18.158 5.061 1.00 58.06 98 GLY A O 1
ATOM 845 N N . TYR A 1 99 ? 16.053 -17.164 5.673 1.00 48.44 99 TYR A N 1
ATOM 846 C CA . TYR A 1 99 ? 16.984 -18.311 5.684 1.00 48.44 99 TYR A CA 1
ATOM 847 C C . TYR A 1 99 ? 16.527 -19.584 6.447 1.00 48.44 99 TYR A C 1
ATOM 849 O O . TYR A 1 99 ? 17.235 -20.584 6.424 1.00 48.44 99 TYR A O 1
ATOM 857 N N . LEU A 1 100 ? 15.381 -19.578 7.144 1.00 48.34 100 LEU A N 1
ATOM 858 C CA . LEU A 1 100 ? 14.965 -20.656 8.063 1.00 48.34 100 LEU A CA 1
ATOM 859 C C . LEU A 1 100 ? 13.469 -21.035 8.016 1.00 48.34 100 LEU A C 1
ATOM 861 O O . LEU A 1 100 ? 13.046 -21.907 8.769 1.00 48.34 100 LEU A O 1
ATOM 865 N N . THR A 1 101 ? 12.638 -20.421 7.162 1.00 53.00 101 THR A N 1
ATOM 866 C CA . THR A 1 101 ? 11.163 -20.551 7.277 1.00 53.00 101 THR A CA 1
ATOM 867 C C . THR A 1 101 ? 10.475 -21.399 6.211 1.00 53.00 101 THR A C 1
ATOM 869 O O . THR A 1 101 ? 9.262 -21.562 6.284 1.00 53.00 101 THR A O 1
ATOM 872 N N . ILE A 1 102 ? 11.199 -22.012 5.268 1.00 54.16 102 ILE A N 1
ATOM 873 C CA . ILE A 1 102 ? 10.573 -22.883 4.250 1.00 54.16 102 ILE A CA 1
ATOM 874 C C . ILE A 1 102 ? 9.797 -24.040 4.913 1.00 54.16 102 ILE A C 1
ATOM 876 O O . ILE A 1 102 ? 8.708 -24.386 4.465 1.00 54.16 102 ILE A O 1
ATOM 880 N N . ALA A 1 103 ? 10.294 -24.577 6.036 1.00 51.53 103 ALA A N 1
ATOM 881 C CA . ALA A 1 103 ? 9.634 -25.658 6.775 1.00 51.53 103 ALA A CA 1
ATOM 882 C C . ALA A 1 103 ? 8.320 -25.240 7.475 1.00 51.53 103 ALA A C 1
ATOM 884 O O . ALA A 1 103 ? 7.452 -26.088 7.671 1.00 51.53 103 ALA A O 1
ATOM 885 N N . TYR A 1 104 ? 8.159 -23.952 7.810 1.00 51.78 104 TYR A N 1
ATOM 886 C CA . TYR A 1 104 ? 6.984 -23.406 8.508 1.00 51.78 104 TYR A CA 1
ATOM 887 C C . TYR A 1 104 ? 5.966 -22.738 7.562 1.00 51.78 104 TYR A C 1
ATOM 889 O O . TYR A 1 104 ? 4.820 -22.530 7.942 1.00 51.78 104 TYR A O 1
ATOM 897 N N . ARG A 1 105 ? 6.333 -22.458 6.303 1.00 60.84 105 ARG A N 1
ATOM 898 C CA . ARG A 1 105 ? 5.462 -21.827 5.290 1.00 60.84 105 ARG A CA 1
ATOM 899 C C . ARG A 1 105 ? 4.568 -22.822 4.554 1.00 60.84 105 ARG A C 1
ATOM 901 O O . ARG A 1 105 ? 4.497 -22.817 3.329 1.00 60.84 105 ARG A O 1
ATOM 908 N N . ARG A 1 106 ? 3.863 -23.686 5.277 1.00 70.38 106 ARG A N 1
ATOM 909 C CA . ARG A 1 106 ? 2.832 -24.544 4.667 1.00 70.38 106 ARG A CA 1
ATOM 910 C C . ARG A 1 106 ? 1.463 -23.863 4.645 1.00 70.38 106 ARG A C 1
ATOM 912 O O . ARG A 1 106 ? 0.456 -24.531 4.836 1.00 70.38 106 ARG A O 1
ATOM 919 N N . TYR A 1 107 ? 1.427 -22.548 4.438 1.00 78.94 107 TYR A N 1
ATOM 920 C CA . TYR A 1 107 ? 0.164 -21.855 4.227 1.00 78.94 107 TYR A CA 1
ATOM 921 C C . TYR A 1 107 ? -0.272 -22.061 2.777 1.00 78.94 107 TYR A C 1
ATOM 923 O O . TYR A 1 107 ? 0.498 -21.793 1.851 1.00 78.94 107 TYR A O 1
ATOM 931 N N . SER A 1 108 ? -1.495 -22.546 2.574 1.00 86.88 108 SER A N 1
ATOM 932 C CA . SER A 1 108 ? -2.120 -22.509 1.253 1.00 86.88 108 SER A CA 1
ATOM 933 C C . SER A 1 108 ? -2.381 -21.058 0.834 1.00 86.88 108 SER A C 1
ATOM 935 O O . SER A 1 108 ? -2.399 -20.147 1.665 1.00 86.88 108 SER A O 1
ATOM 937 N N . GLN A 1 109 ? -2.606 -20.829 -0.462 1.00 86.06 109 GLN A N 1
ATOM 938 C CA . GLN A 1 109 ? -3.010 -19.502 -0.938 1.00 86.06 109 GLN A CA 1
ATOM 939 C C . GLN A 1 109 ? -4.297 -19.025 -0.255 1.00 86.06 109 GLN A C 1
ATOM 941 O O . GLN A 1 109 ? -4.370 -17.861 0.123 1.00 86.06 109 GLN A O 1
ATOM 946 N N . ASP A 1 110 ? -5.249 -19.928 -0.012 1.00 91.56 110 ASP A N 1
ATOM 947 C CA . ASP A 1 110 ? -6.508 -19.606 0.667 1.00 91.56 110 ASP A CA 1
ATOM 948 C C . ASP A 1 110 ? -6.279 -19.169 2.119 1.00 91.56 110 ASP A C 1
ATOM 950 O O . ASP A 1 110 ? -6.851 -18.180 2.567 1.00 91.56 110 ASP A O 1
ATOM 954 N N . GLN A 1 111 ? -5.378 -19.841 2.845 1.00 90.44 111 GLN A N 1
ATOM 955 C CA . GLN A 1 111 ? -5.019 -19.448 4.212 1.00 90.44 111 GLN A CA 1
ATOM 956 C C . GLN A 1 111 ? -4.332 -18.080 4.247 1.00 90.44 111 GLN A C 1
ATOM 958 O O . GLN A 1 111 ? -4.603 -17.268 5.130 1.00 90.44 111 GLN A O 1
ATOM 963 N N . LEU A 1 112 ? -3.445 -17.807 3.284 1.00 91.00 112 LEU A N 1
ATOM 964 C CA . LEU A 1 112 ? -2.815 -16.493 3.155 1.00 91.00 112 LEU A CA 1
ATOM 965 C C . LEU A 1 112 ? -3.840 -15.405 2.818 1.00 91.00 112 LEU A C 1
ATOM 967 O O . LEU A 1 112 ? -3.724 -14.300 3.343 1.00 91.00 112 LEU A O 1
ATOM 971 N N . ALA A 1 113 ? -4.830 -15.710 1.975 1.00 91.94 113 ALA A N 1
ATOM 972 C CA . ALA A 1 113 ? -5.907 -14.791 1.626 1.00 91.94 113 ALA A CA 1
ATOM 973 C C . ALA A 1 113 ? -6.783 -14.467 2.845 1.00 91.94 113 ALA A C 1
ATOM 975 O O . ALA A 1 113 ? -6.984 -13.295 3.146 1.00 91.94 113 ALA A O 1
ATOM 976 N N . GLU A 1 114 ? -7.209 -15.478 3.605 1.00 93.50 114 GLU A N 1
ATOM 977 C CA . GLU A 1 114 ? -8.015 -15.288 4.818 1.00 93.50 114 GLU A CA 1
ATOM 978 C C . GLU A 1 114 ? -7.272 -14.448 5.873 1.00 93.50 114 GLU A C 1
ATOM 980 O O . GLU A 1 114 ? -7.838 -13.552 6.500 1.00 93.50 114 GLU A O 1
ATOM 985 N N . LEU A 1 115 ? -5.975 -14.706 6.065 1.00 93.38 115 LEU A N 1
ATOM 986 C CA . LEU A 1 115 ? -5.143 -13.924 6.982 1.00 93.38 115 LEU A CA 1
ATOM 987 C C . LEU A 1 115 ? -4.925 -12.495 6.473 1.00 93.38 115 LEU A C 1
ATOM 989 O O . LEU A 1 115 ? -4.942 -11.550 7.260 1.00 93.38 115 LEU A O 1
ATOM 993 N N . TYR A 1 116 ? -4.746 -12.315 5.165 1.00 93.56 116 TYR A N 1
ATOM 994 C CA . TYR A 1 116 ? -4.649 -10.988 4.569 1.00 93.56 116 TYR A CA 1
ATOM 995 C C . TYR A 1 116 ? -5.932 -10.177 4.789 1.00 93.56 116 TYR A C 1
ATOM 997 O O . TYR A 1 116 ? -5.842 -9.031 5.222 1.00 93.56 116 TYR A O 1
ATOM 1005 N N . GLU A 1 117 ? -7.108 -10.765 4.553 1.00 91.88 117 GLU A N 1
ATOM 1006 C CA . GLU A 1 117 ? -8.406 -10.102 4.742 1.00 91.88 117 GLU A CA 1
ATOM 1007 C C . GLU A 1 117 ? -8.624 -9.637 6.182 1.00 91.88 117 GLU A C 1
ATOM 1009 O O . GLU A 1 117 ? -9.099 -8.523 6.395 1.00 91.88 117 GLU A O 1
ATOM 1014 N N . LYS A 1 118 ? -8.204 -10.434 7.171 1.00 90.62 118 LYS A N 1
ATOM 1015 C CA . LYS A 1 118 ? -8.291 -10.046 8.587 1.00 90.62 118 LYS A CA 1
ATOM 1016 C C . LYS A 1 118 ? -7.534 -8.750 8.870 1.00 90.62 118 LYS A C 1
ATOM 1018 O O . LYS A 1 118 ? -8.078 -7.880 9.533 1.00 90.62 118 LYS A O 1
ATOM 1023 N N . ALA A 1 119 ? -6.335 -8.590 8.307 1.00 91.81 119 ALA A N 1
ATOM 1024 C CA . ALA A 1 119 ? -5.432 -7.489 8.645 1.00 91.81 119 ALA A CA 1
ATOM 1025 C C . ALA A 1 119 ? -5.394 -6.327 7.636 1.00 91.81 119 ALA A C 1
ATOM 1027 O O . ALA A 1 119 ? -4.805 -5.285 7.935 1.00 91.81 119 ALA A O 1
ATOM 1028 N N . VAL A 1 120 ? -5.997 -6.449 6.447 1.00 90.00 120 VAL A N 1
ATOM 1029 C CA . VAL A 1 120 ? -5.909 -5.428 5.377 1.00 90.00 120 VAL A CA 1
ATOM 1030 C C . VAL A 1 120 ? -6.415 -4.052 5.820 1.00 90.00 120 VAL A C 1
ATOM 1032 O O . VAL A 1 120 ? -5.889 -3.019 5.401 1.00 90.00 120 VAL A O 1
ATOM 1035 N N . HIS A 1 121 ? -7.378 -4.016 6.736 1.00 87.38 121 HIS A N 1
ATOM 1036 C CA . HIS A 1 121 ? -7.912 -2.771 7.274 1.00 87.38 121 HIS A CA 1
ATOM 1037 C C . HIS A 1 121 ? -6.856 -1.961 8.056 1.00 87.38 121 HIS A C 1
ATOM 1039 O O . HIS A 1 121 ? -6.945 -0.739 8.136 1.00 87.38 121 HIS A O 1
ATOM 1045 N N . THR A 1 122 ? -5.795 -2.600 8.566 1.00 90.25 122 THR A N 1
ATOM 1046 C CA . THR A 1 122 ? -4.708 -1.919 9.294 1.00 90.25 122 THR A CA 1
ATOM 1047 C C . THR A 1 122 ? -3.827 -1.034 8.405 1.00 90.25 122 THR A C 1
ATOM 1049 O O . THR A 1 122 ? -3.135 -0.146 8.926 1.00 90.25 122 THR A O 1
ATOM 1052 N N . ILE A 1 123 ? -3.828 -1.285 7.088 1.00 89.50 123 ILE A N 1
ATOM 1053 C CA . ILE A 1 123 ? -3.035 -0.578 6.068 1.00 89.50 123 ILE A CA 1
ATOM 1054 C C . ILE A 1 123 ? -3.891 0.280 5.130 1.00 89.50 123 ILE A C 1
ATOM 1056 O O . ILE A 1 123 ? -3.342 1.094 4.382 1.00 89.50 123 ILE A O 1
ATOM 1060 N N . ALA A 1 124 ? -5.210 0.099 5.142 1.00 83.56 124 ALA A N 1
ATOM 1061 C CA . ALA A 1 124 ? -6.122 0.885 4.336 1.00 83.56 124 ALA A CA 1
ATOM 1062 C C . ALA A 1 124 ? -6.285 2.290 4.939 1.00 83.56 124 ALA A C 1
ATOM 1064 O O . ALA A 1 124 ? -6.564 2.457 6.121 1.00 83.56 124 ALA A O 1
ATOM 1065 N N . VAL A 1 125 ? -6.070 3.324 4.121 1.00 71.94 125 VAL A N 1
ATOM 1066 C CA . VAL A 1 125 ? -6.118 4.733 4.566 1.00 71.94 125 VAL A CA 1
ATOM 1067 C C . VAL A 1 125 ? -7.514 5.339 4.391 1.00 71.94 125 VAL A C 1
ATOM 1069 O O . VAL A 1 125 ? -7.885 6.251 5.122 1.00 71.94 125 VAL A O 1
ATOM 1072 N N . PHE A 1 126 ? -8.286 4.831 3.426 1.00 65.38 126 PHE A N 1
ATOM 1073 C CA . PHE A 1 126 ? -9.615 5.341 3.070 1.00 65.38 126 PHE A CA 1
ATOM 1074 C C . PHE A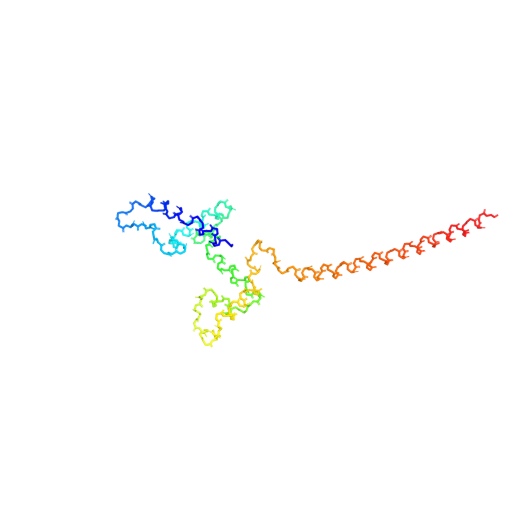 1 126 ? -10.715 4.277 3.113 1.00 65.38 126 PHE A C 1
ATOM 1076 O O . PHE A 1 126 ? -11.862 4.610 2.815 1.00 65.38 126 PHE A O 1
ATOM 1083 N N . ASP A 1 127 ? -10.402 3.030 3.491 1.00 52.31 127 ASP A N 1
ATOM 1084 C CA . ASP A 1 127 ? -11.470 2.088 3.818 1.00 52.31 127 ASP A CA 1
ATOM 1085 C C . ASP A 1 127 ? -12.058 2.512 5.156 1.00 52.31 127 ASP A C 1
ATOM 1087 O O . ASP A 1 127 ? -11.503 2.279 6.228 1.00 52.31 127 ASP A O 1
ATOM 1091 N N . ILE A 1 128 ? -13.222 3.146 5.074 1.00 49.66 128 ILE A N 1
ATOM 1092 C CA . ILE A 1 128 ? -14.232 2.979 6.107 1.00 49.66 128 ILE A CA 1
ATOM 1093 C C . ILE A 1 128 ? -14.436 1.459 6.194 1.00 49.66 128 ILE A C 1
ATOM 1095 O O . ILE A 1 128 ? -14.769 0.864 5.163 1.00 49.66 128 ILE A O 1
ATOM 1099 N N . PRO A 1 129 ? -14.201 0.812 7.350 1.00 46.72 129 PRO A N 1
ATOM 1100 C CA . PRO A 1 129 ? -14.391 -0.623 7.477 1.00 46.72 129 PRO A CA 1
ATOM 1101 C C . PRO A 1 129 ? -15.773 -0.987 6.941 1.00 46.72 129 PRO A C 1
ATOM 1103 O O . PRO A 1 129 ? -16.796 -0.489 7.412 1.00 46.72 129 PRO A O 1
ATOM 1106 N N . THR A 1 130 ? -15.795 -1.818 5.899 1.00 48.69 130 THR A N 1
ATOM 1107 C CA . THR A 1 130 ? -17.044 -2.320 5.314 1.00 48.69 130 THR A CA 1
ATOM 1108 C C . THR A 1 130 ? -17.759 -3.250 6.295 1.00 48.69 130 THR A C 1
ATOM 1110 O O . THR A 1 130 ? -18.954 -3.508 6.140 1.00 48.69 130 THR A O 1
ATOM 1113 N N . ASP A 1 131 ? -17.084 -3.661 7.373 1.00 53.31 131 ASP A N 1
ATOM 1114 C CA . ASP A 1 131 ? -17.732 -4.306 8.500 1.00 53.31 131 ASP A CA 1
ATOM 1115 C C . ASP A 1 131 ? -18.402 -3.279 9.423 1.00 53.31 131 ASP A C 1
ATOM 1117 O O . ASP A 1 131 ? -17.981 -2.960 10.532 1.00 53.31 131 ASP A O 1
ATOM 1121 N N . THR A 1 132 ? -19.499 -2.720 8.918 1.00 54.66 132 THR A N 1
ATOM 1122 C CA . THR A 1 132 ? -20.422 -1.939 9.744 1.00 54.66 132 THR A CA 1
ATOM 1123 C C . THR A 1 132 ? -21.153 -2.810 10.760 1.00 54.66 132 THR A C 1
ATOM 1125 O O . THR A 1 132 ? -21.979 -2.272 11.483 1.00 54.66 132 THR A O 1
ATOM 1128 N N . ARG A 1 133 ? -20.926 -4.129 10.817 1.00 56.62 133 ARG A N 1
ATOM 1129 C CA . ARG A 1 133 ? -21.663 -5.005 11.722 1.00 56.62 133 ARG A CA 1
ATOM 1130 C C . ARG A 1 133 ? -21.260 -4.767 13.169 1.00 56.62 133 ARG A C 1
ATOM 1132 O O . ARG A 1 133 ? -22.142 -4.440 13.950 1.00 56.62 133 ARG A O 1
ATOM 1139 N N . ASP A 1 134 ? -19.968 -4.773 13.483 1.00 61.88 134 ASP A N 1
ATOM 1140 C CA . ASP A 1 134 ? -19.484 -4.462 14.835 1.00 61.88 134 ASP A CA 1
ATOM 1141 C C . ASP A 1 134 ? -19.825 -3.017 15.220 1.00 61.88 134 ASP A C 1
ATOM 1143 O O . ASP A 1 134 ? -20.283 -2.746 16.326 1.00 61.88 134 ASP A O 1
ATOM 1147 N N . LEU A 1 135 ? -19.719 -2.079 14.271 1.00 67.62 135 LEU A N 1
ATOM 1148 C CA . LEU A 1 135 ? -20.148 -0.693 14.480 1.00 67.62 135 LEU A CA 1
ATOM 1149 C C . LEU A 1 135 ? -21.658 -0.567 14.717 1.00 67.62 135 LEU A C 1
ATOM 1151 O O . LEU A 1 135 ? -22.059 0.278 15.507 1.00 67.62 135 LEU A O 1
ATOM 1155 N N . ARG A 1 136 ? -22.496 -1.374 14.052 1.00 71.19 136 ARG A N 1
ATOM 1156 C CA . ARG A 1 136 ? -23.957 -1.408 14.245 1.00 71.19 136 ARG A CA 1
ATOM 1157 C C . ARG A 1 136 ? -24.341 -2.106 15.539 1.00 71.19 136 ARG A C 1
ATOM 1159 O O . ARG A 1 136 ? -25.275 -1.646 16.179 1.00 71.19 136 ARG A O 1
ATOM 1166 N N . GLU A 1 137 ? -23.650 -3.180 15.911 1.00 76.94 137 GLU A N 1
ATOM 1167 C CA . GLU A 1 137 ? -23.839 -3.876 17.186 1.00 76.94 137 GLU A CA 1
ATOM 1168 C C . GLU A 1 137 ? -23.471 -2.928 18.339 1.00 76.94 137 GLU A C 1
ATOM 1170 O O . GLU A 1 137 ? -24.300 -2.694 19.215 1.00 76.94 137 GLU A O 1
ATOM 1175 N N . MET A 1 138 ? -22.324 -2.243 18.256 1.00 74.88 138 MET A N 1
ATOM 1176 C CA . MET A 1 138 ? -21.947 -1.190 19.207 1.00 74.88 138 MET A CA 1
ATOM 1177 C C . MET A 1 138 ? -22.916 0.003 19.192 1.00 74.88 138 MET A C 1
ATOM 1179 O O . MET A 1 138 ? -23.195 0.566 20.249 1.00 74.88 138 MET A O 1
ATOM 1183 N N . LEU A 1 139 ? -23.438 0.414 18.026 1.00 81.75 139 LEU A N 1
ATOM 1184 C CA . LEU A 1 139 ? -24.446 1.481 17.949 1.00 81.75 139 LEU A CA 1
ATOM 1185 C C . LEU A 1 139 ? -25.747 1.070 18.642 1.00 81.75 139 LEU A C 1
ATOM 1187 O O . LEU A 1 139 ? -26.302 1.859 19.396 1.00 81.75 139 LEU A O 1
ATOM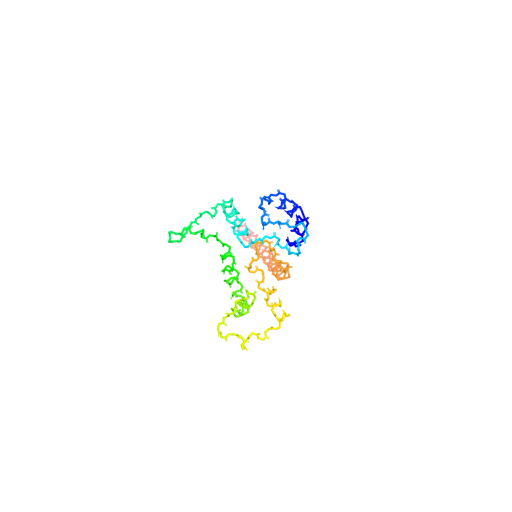 1191 N N . ALA A 1 140 ? -26.218 -0.154 18.396 1.00 86.31 140 ALA A N 1
ATOM 1192 C CA . ALA A 1 140 ? -27.447 -0.680 18.973 1.00 86.31 140 ALA A CA 1
ATOM 1193 C C . ALA A 1 140 ? -27.335 -0.806 20.498 1.00 86.31 140 ALA A C 1
ATOM 1195 O O . ALA A 1 140 ? -28.237 -0.381 21.216 1.00 86.31 140 ALA A O 1
ATOM 1196 N N . GLU A 1 141 ? -26.200 -1.303 20.994 1.00 90.56 141 GLU A N 1
ATOM 1197 C CA . GLU A 1 141 ? -25.921 -1.406 22.428 1.00 90.56 141 GLU A CA 1
ATOM 1198 C C . GLU A 1 141 ? -25.877 -0.014 23.090 1.00 90.56 141 GLU A C 1
ATOM 1200 O O . GLU A 1 141 ? -26.447 0.204 24.162 1.00 90.56 141 GLU A O 1
ATOM 1205 N N . LYS A 1 142 ? -25.279 0.977 22.411 1.00 83.75 142 LYS A N 1
ATOM 1206 C CA . LYS A 1 142 ? -25.259 2.374 22.874 1.00 83.75 142 LYS A CA 1
ATOM 1207 C C . LYS A 1 142 ? -26.633 3.040 22.825 1.00 83.75 142 LYS A C 1
ATOM 1209 O O . LYS A 1 142 ? -26.948 3.822 23.720 1.00 83.75 142 LYS A O 1
ATOM 1214 N N . ASP A 1 143 ? -27.456 2.743 21.826 1.00 91.19 143 ASP A N 1
ATOM 1215 C CA . ASP A 1 143 ? -28.824 3.259 21.731 1.00 91.19 143 ASP A CA 1
ATOM 1216 C C . ASP A 1 143 ? -29.725 2.687 22.838 1.00 91.19 143 ASP A C 1
ATOM 1218 O O . ASP A 1 143 ? -30.525 3.430 23.419 1.00 91.19 143 ASP A O 1
ATOM 1222 N N . GLU A 1 144 ? -29.558 1.409 23.198 1.00 92.62 144 GLU A N 1
ATOM 1223 C CA . GLU A 1 144 ? -30.222 0.809 24.362 1.00 92.62 144 GLU A CA 1
ATOM 1224 C C . GLU A 1 144 ? -29.770 1.464 25.673 1.00 92.62 144 GLU A C 1
ATOM 1226 O O . GLU A 1 144 ? -30.610 1.853 26.491 1.00 92.62 144 GLU A O 1
ATOM 1231 N N . GLU A 1 145 ? -28.464 1.670 25.857 1.00 93.06 145 GLU A N 1
ATOM 1232 C CA . GLU A 1 145 ? -27.917 2.359 27.031 1.00 93.06 145 GLU A CA 1
ATOM 1233 C C . GLU A 1 145 ? -28.480 3.789 27.149 1.00 93.06 145 GLU A C 1
ATOM 1235 O O . GLU A 1 145 ? -28.971 4.195 28.206 1.00 93.06 145 GLU A O 1
ATOM 1240 N N . ILE A 1 146 ? -28.511 4.542 26.043 1.00 92.75 146 ILE A N 1
ATOM 1241 C CA . ILE A 1 146 ? -29.098 5.889 25.983 1.00 92.75 146 ILE A CA 1
ATOM 1242 C C . ILE A 1 146 ? -30.594 5.858 26.312 1.00 92.75 146 ILE A C 1
ATOM 1244 O O . ILE A 1 146 ? -31.095 6.763 26.989 1.00 92.75 146 ILE A O 1
ATOM 1248 N N . PHE A 1 147 ? -31.327 4.853 25.834 1.00 94.06 147 PHE A N 1
ATOM 1249 C CA . PHE A 1 147 ? -32.746 4.700 26.134 1.00 94.06 147 PHE A CA 1
ATOM 1250 C C . PHE A 1 147 ? -32.984 4.483 27.633 1.00 94.06 147 PHE A C 1
ATOM 1252 O O . PHE A 1 147 ? -33.829 5.166 28.225 1.00 94.06 147 PHE A O 1
ATOM 1259 N N . TYR A 1 148 ? -32.211 3.595 28.260 1.00 92.38 148 TYR A N 1
ATOM 1260 C CA . TYR A 1 148 ? -32.292 3.337 29.697 1.00 92.38 148 TYR A CA 1
ATOM 1261 C C . TYR A 1 148 ? -31.933 4.576 30.523 1.00 92.38 148 TYR A C 1
ATOM 1263 O O . TYR A 1 148 ? -32.724 4.978 31.380 1.00 92.38 148 TYR A O 1
ATOM 1271 N N . LEU A 1 149 ? -30.827 5.251 30.200 1.00 92.31 149 LEU A N 1
ATOM 1272 C CA . LEU A 1 149 ? -30.407 6.477 30.885 1.00 92.31 149 LEU A CA 1
ATOM 1273 C C . LEU A 1 149 ? -31.450 7.597 30.759 1.00 92.31 149 LEU A C 1
ATOM 1275 O O . LEU A 1 149 ? -31.753 8.287 31.732 1.00 92.31 149 LEU A O 1
ATOM 1279 N N . LYS A 1 150 ? -32.066 7.771 29.581 1.00 92.81 150 LYS A N 1
ATOM 1280 C CA . LYS A 1 150 ? -33.147 8.755 29.389 1.00 92.81 150 LYS A CA 1
ATOM 1281 C C . LYS A 1 150 ? -34.385 8.429 30.221 1.00 92.81 150 LYS A C 1
ATOM 1283 O O . LYS A 1 150 ? -35.045 9.346 30.715 1.00 92.81 150 LYS A O 1
ATOM 1288 N N . LYS A 1 151 ? -34.724 7.145 30.358 1.00 93.88 151 LYS A N 1
ATOM 1289 C CA . LYS A 1 151 ? -35.860 6.698 31.170 1.00 93.88 151 LYS A CA 1
ATOM 1290 C C . LYS A 1 151 ? -35.613 6.970 32.653 1.00 93.88 151 LYS A C 1
ATOM 1292 O O . LYS A 1 151 ? -36.489 7.533 33.305 1.00 93.88 151 LYS A O 1
ATOM 1297 N N . GLU A 1 152 ? -34.426 6.634 33.146 1.00 93.12 152 GLU A N 1
ATOM 1298 C CA . GLU A 1 152 ? -34.023 6.853 34.537 1.00 93.12 152 GLU A CA 1
ATOM 1299 C C . GLU A 1 152 ? -33.954 8.347 34.890 1.00 93.12 152 GLU A C 1
ATOM 1301 O O . GLU A 1 152 ? -34.497 8.788 35.908 1.00 93.12 152 GLU A O 1
ATOM 1306 N N . LEU A 1 153 ? -33.392 9.159 33.989 1.00 92.81 153 LEU A N 1
ATOM 1307 C CA . LEU A 1 153 ? -33.364 10.613 34.131 1.00 92.81 153 LEU A CA 1
ATOM 1308 C C . LEU A 1 153 ? -34.780 11.199 34.222 1.00 92.81 153 LEU A C 1
ATOM 1310 O O . LEU A 1 153 ? -35.033 12.109 35.012 1.00 92.81 153 LEU A O 1
ATOM 1314 N N . LYS A 1 154 ? -35.724 10.670 33.434 1.00 93.25 154 LYS A N 1
ATOM 1315 C CA . LYS A 1 154 ? -37.119 11.116 33.463 1.00 93.25 154 LYS A CA 1
ATOM 1316 C C . LYS A 1 154 ? -37.795 10.777 34.792 1.00 93.25 154 LYS A C 1
ATOM 1318 O O . LYS A 1 154 ? -38.457 11.650 35.345 1.00 93.25 154 LYS A O 1
ATOM 1323 N N . SER A 1 155 ? -37.615 9.563 35.317 1.00 89.06 155 SER A N 1
ATOM 1324 C CA . SER A 1 155 ? -38.174 9.184 36.623 1.00 89.06 155 SER A CA 1
ATOM 1325 C C . SER A 1 155 ? -37.587 10.014 37.761 1.00 89.06 155 SER A C 1
ATOM 1327 O O . SER A 1 155 ? -38.347 10.550 38.564 1.00 89.06 155 SER A O 1
ATOM 1329 N N . SER A 1 156 ? -36.265 10.207 37.777 1.00 88.31 156 SER A N 1
ATOM 1330 C CA . SER A 1 156 ? -35.595 11.026 38.793 1.00 88.31 156 SER A CA 1
ATOM 1331 C C . SER A 1 156 ? -36.060 12.488 38.746 1.00 88.31 156 SER A C 1
ATOM 1333 O O . SER A 1 156 ? -36.312 13.106 39.784 1.00 88.31 156 SER A O 1
ATOM 1335 N N . LYS A 1 157 ? -36.266 13.038 37.541 1.00 91.44 157 LYS A N 1
ATOM 1336 C CA . LYS A 1 157 ? -36.818 14.386 37.364 1.00 91.44 157 LYS A CA 1
ATOM 1337 C C . LYS A 1 157 ? -38.237 14.503 37.925 1.00 91.44 157 LYS A C 1
ATOM 1339 O O . LYS A 1 157 ? -38.519 15.458 38.641 1.00 91.44 157 LYS A O 1
ATOM 1344 N N . THR A 1 158 ? -39.108 13.532 37.647 1.00 90.62 158 THR A N 1
ATOM 1345 C CA . THR A 1 158 ? -40.482 13.523 38.171 1.00 90.62 158 THR A CA 1
ATOM 1346 C C . THR A 1 158 ? -40.518 13.392 39.696 1.00 90.62 158 THR A C 1
ATOM 1348 O O . THR A 1 158 ? -41.282 14.104 40.339 1.00 90.62 158 THR A O 1
ATOM 1351 N N . GLU A 1 159 ? -39.670 12.549 40.288 1.00 88.81 159 GLU A N 1
ATOM 1352 C CA . GLU A 1 159 ? -39.530 12.447 41.749 1.00 88.81 159 GLU A CA 1
ATOM 1353 C C . GLU A 1 159 ? -39.062 13.761 42.374 1.00 88.81 159 GLU A C 1
ATOM 1355 O O . GLU A 1 159 ? -39.590 14.205 43.393 1.00 88.81 159 GLU A O 1
ATOM 1360 N N . THR A 1 160 ? -38.083 14.409 41.746 1.00 88.81 160 THR A N 1
ATOM 1361 C CA . THR A 1 160 ? -37.554 15.689 42.216 1.00 88.81 160 THR A CA 1
ATOM 1362 C C . THR A 1 160 ? -38.633 16.771 42.149 1.00 88.81 160 THR A C 1
ATOM 1364 O O . THR A 1 160 ? -38.851 17.472 43.132 1.00 88.81 160 THR A O 1
ATOM 1367 N N . GLU A 1 161 ? -39.374 16.859 41.041 1.00 89.81 161 GLU A N 1
ATOM 1368 C CA . GLU A 1 161 ? -40.509 17.782 40.882 1.00 89.81 161 GLU A CA 1
ATOM 1369 C C . GLU A 1 161 ? -41.627 17.522 41.905 1.00 89.81 161 GLU A C 1
ATOM 1371 O O . GLU A 1 161 ? -42.220 18.467 42.424 1.00 89.81 161 GLU A O 1
ATOM 1376 N N . GLN A 1 162 ? -41.906 16.257 42.230 1.00 88.19 162 GLN A N 1
ATOM 1377 C CA . GLN A 1 162 ? -42.874 15.905 43.271 1.00 88.19 162 GLN A CA 1
ATOM 1378 C C . GLN A 1 162 ? -42.398 16.344 44.657 1.00 88.19 162 GLN A C 1
ATOM 1380 O O . GLN A 1 162 ? -43.167 16.969 45.383 1.00 88.19 162 GLN A O 1
ATOM 1385 N N . ARG A 1 163 ? -41.128 16.096 45.004 1.00 89.44 163 ARG A N 1
ATOM 1386 C CA . ARG A 1 163 ? -40.548 16.545 46.280 1.00 89.44 163 ARG A CA 1
ATOM 1387 C C . ARG A 1 163 ? -40.542 18.065 46.402 1.00 89.44 163 ARG A C 1
ATOM 1389 O O . ARG A 1 163 ? -40.869 18.569 47.470 1.00 89.44 163 ARG A O 1
ATOM 1396 N N . PHE A 1 164 ? -40.232 18.789 45.325 1.00 89.00 164 PHE A N 1
ATOM 1397 C CA . PHE A 1 164 ? -40.317 20.252 45.310 1.00 89.00 164 PHE A CA 1
ATOM 1398 C C . PHE A 1 164 ? -41.735 20.743 45.616 1.00 89.00 164 PHE A C 1
ATOM 1400 O O . PHE A 1 164 ? -41.897 21.582 46.495 1.00 89.00 164 PHE A O 1
ATOM 1407 N N . LYS A 1 165 ? -42.764 20.165 44.981 1.00 89.25 165 LYS A N 1
ATOM 1408 C CA . LYS A 1 165 ? -44.166 20.521 45.263 1.00 89.25 165 LYS A CA 1
ATOM 1409 C C . LYS A 1 165 ? -44.585 20.220 46.701 1.00 89.25 165 LYS A C 1
ATOM 1411 O O . LYS A 1 165 ? -45.327 20.998 47.296 1.00 89.25 165 LYS A O 1
ATOM 1416 N N . THR A 1 166 ? -44.134 19.098 47.263 1.00 87.88 166 THR A N 1
ATOM 1417 C CA . THR A 1 166 ? -44.410 18.758 48.666 1.00 87.88 166 THR A CA 1
ATOM 1418 C C . THR A 1 166 ? -43.796 19.791 49.608 1.00 87.88 166 THR A C 1
ATOM 1420 O O . THR A 1 166 ? -44.501 20.305 50.469 1.00 87.88 166 THR A O 1
ATOM 1423 N N . VAL A 1 167 ? -42.530 20.161 49.393 1.00 88.06 167 VAL A N 1
ATOM 1424 C CA . VAL A 1 167 ? -41.836 21.173 50.207 1.00 88.06 167 VAL A CA 1
ATOM 1425 C C . VAL A 1 167 ? -42.479 22.557 50.069 1.00 88.06 167 VAL A C 1
ATOM 1427 O O . VAL A 1 167 ? -42.636 23.247 51.072 1.00 88.06 167 VAL A O 1
ATOM 1430 N N . GLU A 1 168 ? -42.893 22.960 48.864 1.00 85.56 168 GLU A N 1
ATOM 1431 C CA . GLU A 1 168 ? -43.636 24.215 48.656 1.00 85.56 168 GLU A CA 1
ATOM 1432 C C . GLU A 1 168 ? -44.948 24.228 49.454 1.00 85.56 168 GLU A C 1
ATOM 1434 O O . GLU A 1 168 ? -45.226 25.187 50.170 1.00 85.56 168 GLU A O 1
ATOM 1439 N N . THR A 1 169 ? -45.706 23.129 49.412 1.00 84.81 169 THR A N 1
ATOM 1440 C CA . THR A 1 169 ? -46.978 23.005 50.145 1.00 84.81 169 THR A CA 1
ATOM 1441 C C . THR A 1 169 ? -46.763 23.046 51.666 1.00 84.81 169 THR A C 1
ATOM 1443 O O . THR A 1 169 ? -47.531 23.678 52.390 1.00 84.81 169 THR A O 1
ATOM 1446 N N . GLU A 1 170 ? -45.708 22.399 52.170 1.00 87.00 170 GLU A N 1
ATOM 1447 C CA . GLU A 1 170 ? -45.336 22.426 53.593 1.00 87.00 170 GLU A CA 1
ATOM 1448 C C . GLU A 1 170 ? -44.883 23.826 54.045 1.00 87.00 170 GLU A C 1
ATOM 1450 O O . GLU A 1 170 ? -45.241 24.271 55.137 1.00 87.00 170 GLU A O 1
ATOM 1455 N N . MET A 1 171 ? -44.140 24.556 53.203 1.00 79.62 171 MET A N 1
ATOM 1456 C CA . MET A 1 171 ? -43.732 25.937 53.485 1.00 79.62 171 MET A CA 1
ATOM 1457 C C . MET A 1 171 ? -44.913 26.911 53.532 1.00 79.62 171 MET A C 1
ATOM 1459 O O . MET A 1 171 ? -44.909 27.812 54.375 1.00 79.62 171 MET A O 1
ATOM 1463 N N . GLU A 1 172 ? -45.909 26.741 52.660 1.00 80.94 172 GLU A N 1
ATOM 1464 C CA . GLU A 1 172 ? -47.136 27.549 52.654 1.00 80.94 172 GLU A CA 1
ATOM 1465 C C . GLU A 1 172 ? -47.987 27.307 53.910 1.00 80.94 172 GLU A C 1
ATOM 1467 O O . GLU A 1 172 ? -48.536 28.252 54.473 1.00 80.94 172 GLU A O 1
ATOM 1472 N N . GLN A 1 173 ? -48.046 26.065 54.403 1.00 75.88 173 GLN A N 1
ATOM 1473 C CA . GLN A 1 173 ? -48.773 25.718 55.632 1.00 75.88 173 GLN A CA 1
ATOM 1474 C C . GLN A 1 173 ? -48.105 26.240 56.912 1.00 75.88 173 GLN A C 1
ATOM 1476 O O . GLN A 1 173 ? -48.799 26.489 57.891 1.00 75.88 173 GLN A O 1
ATOM 1481 N N . LEU A 1 174 ? -46.780 26.422 56.913 1.00 72.88 174 LEU A N 1
ATOM 1482 C CA . LEU A 1 174 ? -46.022 26.986 58.040 1.00 72.88 174 LEU A CA 1
ATOM 1483 C C . LEU A 1 174 ? -46.066 28.524 58.116 1.00 72.88 174 LEU A C 1
ATOM 1485 O O . LEU A 1 174 ? -45.681 29.085 59.140 1.00 72.88 174 LEU A O 1
ATOM 1489 N N . HIS A 1 175 ? -46.493 29.203 57.044 1.00 61.53 175 HIS A N 1
ATOM 1490 C CA . HIS A 1 175 ? -46.611 30.668 56.973 1.00 61.53 175 HIS A CA 1
ATOM 1491 C C . HIS A 1 175 ? -48.055 31.191 57.149 1.00 61.53 175 HIS A C 1
ATOM 1493 O O . HIS A 1 175 ? -48.275 32.396 57.001 1.00 61.53 175 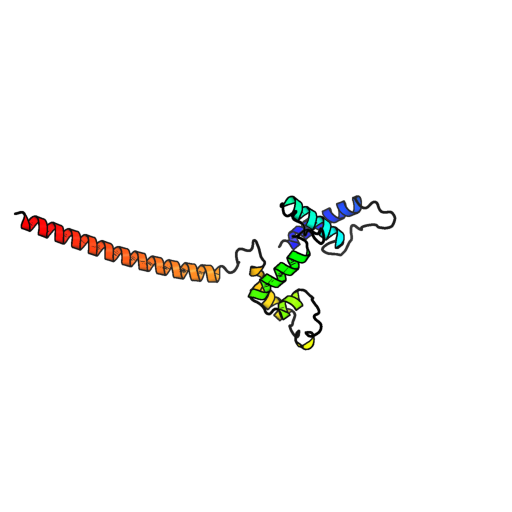HIS A O 1
ATOM 1499 N N . MET A 1 176 ? -49.018 30.319 57.481 1.00 49.97 176 MET A N 1
ATOM 1500 C CA . MET A 1 176 ? -50.354 30.678 57.994 1.00 49.97 176 MET A CA 1
ATOM 1501 C C . MET A 1 176 ? -50.408 30.556 59.516 1.00 49.97 176 MET A C 1
ATOM 1503 O O . MET A 1 176 ? -51.113 31.386 60.131 1.00 49.97 176 MET A O 1
#

Organism: NCBI:txid412755

Sequence (176 aa):
TYLEEWLKVRKEYLRVAVKRTNFEHYTKTADNPYIFPFTYATALIMWNRLTREAGFTEKEERTNRYKMHIHTLRKYYRTRMSLEIPVDVVEALMGHEGYLTIAYRRYSQDQLAELYEKAVHTIAVFDIPTDTRDLREMLAEKDEEIFYLKKELKSSKTETEQRFKTVETEMEQLHM